Protein AF-X1K6N6-F1 (afdb_monomer)

Structure (mmCIF, N/CA/C/O backbone):
data_AF-X1K6N6-F1
#
_entry.id   AF-X1K6N6-F1
#
loop_
_atom_site.group_PDB
_atom_site.id
_atom_site.type_symbol
_atom_site.label_atom_id
_atom_site.label_alt_id
_atom_site.label_comp_id
_atom_site.label_asym_id
_atom_site.label_entity_id
_atom_site.label_seq_id
_atom_site.pdbx_PDB_ins_code
_atom_site.Cartn_x
_atom_site.Cartn_y
_atom_site.Cartn_z
_atom_site.occupancy
_atom_site.B_iso_or_equiv
_atom_site.auth_seq_id
_atom_site.auth_comp_id
_atom_site.auth_asym_id
_atom_site.auth_atom_id
_atom_site.pdbx_PDB_model_num
ATOM 1 N N . MET A 1 1 ? 17.480 -11.906 -3.162 1.00 50.22 1 MET A N 1
ATOM 2 C CA . MET A 1 1 ? 17.130 -10.904 -4.192 1.00 50.22 1 MET A CA 1
ATOM 3 C C . MET A 1 1 ? 16.145 -11.562 -5.123 1.00 50.22 1 MET A C 1
ATOM 5 O O . MET A 1 1 ? 16.394 -12.703 -5.490 1.00 50.22 1 MET A O 1
ATOM 9 N N . ILE A 1 2 ? 15.032 -10.900 -5.418 1.00 54.44 2 ILE A N 1
ATOM 10 C CA . ILE A 1 2 ? 13.995 -11.461 -6.283 1.00 54.44 2 ILE A CA 1
ATOM 11 C C . ILE A 1 2 ? 14.194 -10.849 -7.666 1.00 54.44 2 ILE A C 1
ATOM 13 O O . ILE A 1 2 ? 14.325 -9.631 -7.766 1.00 54.44 2 ILE A O 1
ATOM 17 N N . ASP A 1 3 ? 14.286 -11.675 -8.705 1.00 65.06 3 ASP A N 1
ATOM 18 C CA . ASP A 1 3 ? 14.281 -11.167 -10.073 1.00 65.06 3 ASP A CA 1
ATOM 19 C C . ASP A 1 3 ? 12.901 -10.568 -10.372 1.00 65.06 3 ASP A C 1
ATOM 21 O O . ASP A 1 3 ? 11.868 -11.208 -10.163 1.00 65.06 3 ASP A O 1
ATOM 25 N N . GLY A 1 4 ? 12.870 -9.318 -10.831 1.00 62.78 4 GLY A N 1
ATOM 26 C CA . GLY A 1 4 ? 11.628 -8.597 -11.096 1.00 62.78 4 GLY A CA 1
ATOM 27 C C . GLY A 1 4 ? 10.761 -9.240 -12.173 1.00 62.78 4 GLY A C 1
ATOM 28 O O . GLY A 1 4 ? 9.549 -9.041 -12.166 1.00 62.78 4 GLY A O 1
ATOM 29 N N . THR A 1 5 ? 11.336 -10.044 -13.071 1.00 68.88 5 THR A N 1
ATOM 30 C CA . THR A 1 5 ? 10.561 -10.776 -14.087 1.00 68.88 5 THR A CA 1
ATOM 31 C C . THR A 1 5 ? 9.700 -11.895 -13.512 1.00 68.88 5 THR A C 1
ATOM 33 O O . THR A 1 5 ? 8.674 -12.210 -14.107 1.00 68.88 5 THR A O 1
ATOM 36 N N . ASP A 1 6 ? 10.066 -12.444 -12.352 1.00 79.00 6 ASP A N 1
ATOM 37 C CA . ASP A 1 6 ? 9.322 -13.531 -11.701 1.00 79.00 6 ASP A CA 1
ATOM 38 C C . ASP A 1 6 ? 8.265 -13.008 -10.717 1.00 79.00 6 ASP A C 1
ATOM 40 O O . ASP A 1 6 ? 7.422 -13.755 -10.217 1.00 79.00 6 ASP A O 1
ATOM 44 N N . LEU A 1 7 ? 8.289 -11.702 -10.438 1.00 85.25 7 LEU A N 1
ATOM 45 C CA . LEU A 1 7 ? 7.296 -11.037 -9.610 1.00 85.25 7 LEU A CA 1
ATOM 46 C C . LEU A 1 7 ? 6.057 -10.649 -10.430 1.00 85.25 7 LEU A C 1
ATOM 48 O O . LEU A 1 7 ? 6.158 -10.279 -11.604 1.00 85.25 7 LEU A O 1
ATOM 52 N N . PRO A 1 8 ? 4.861 -10.651 -9.816 1.00 89.75 8 PRO A N 1
ATOM 53 C CA . PRO A 1 8 ? 3.651 -10.242 -10.510 1.00 89.75 8 PRO A CA 1
ATOM 54 C C . PRO A 1 8 ? 3.731 -8.773 -10.943 1.00 89.75 8 PRO A C 1
ATOM 56 O O . PRO A 1 8 ? 4.482 -7.966 -10.393 1.00 89.75 8 PRO A O 1
ATOM 59 N N . TYR A 1 9 ? 2.908 -8.421 -11.931 1.00 92.81 9 TYR A N 1
ATOM 60 C CA . TYR A 1 9 ? 2.784 -7.062 -12.472 1.00 92.81 9 TYR A CA 1
ATOM 61 C C . TYR A 1 9 ? 4.036 -6.516 -13.175 1.00 92.81 9 TYR A C 1
ATOM 63 O O . TYR A 1 9 ? 4.132 -5.300 -13.343 1.00 92.81 9 TYR A O 1
ATOM 71 N N . ALA A 1 10 ? 4.951 -7.379 -13.632 1.00 89.56 10 ALA A N 1
ATOM 72 C CA . ALA A 1 10 ? 6.140 -6.972 -14.387 1.00 89.56 10 ALA A CA 1
ATOM 73 C C . ALA A 1 10 ? 5.802 -6.030 -15.553 1.00 89.56 10 ALA A C 1
ATOM 75 O O . ALA A 1 10 ? 6.473 -5.022 -15.745 1.00 89.56 10 ALA A O 1
ATOM 76 N N . ASP A 1 11 ? 4.712 -6.281 -16.279 1.00 90.00 11 ASP A N 1
ATOM 77 C CA . ASP A 1 11 ? 4.309 -5.484 -17.446 1.00 90.00 11 ASP A CA 1
ATOM 78 C C . ASP A 1 11 ? 3.249 -4.414 -17.145 1.00 90.00 11 ASP A C 1
ATOM 80 O O . ASP A 1 11 ? 2.523 -3.968 -18.036 1.00 90.00 11 ASP A O 1
ATOM 84 N N . THR A 1 12 ? 3.134 -3.976 -15.888 1.00 93.56 12 THR A N 1
ATOM 85 C CA . THR A 1 12 ? 2.171 -2.930 -15.535 1.00 93.56 12 THR A CA 1
ATOM 86 C C . THR A 1 12 ? 2.435 -1.621 -16.285 1.00 93.56 12 THR A C 1
ATOM 88 O O . THR A 1 12 ? 3.542 -1.082 -16.324 1.00 93.56 12 THR A O 1
ATOM 91 N N . THR A 1 13 ? 1.369 -1.062 -16.851 1.00 94.31 13 THR A N 1
ATOM 92 C CA . THR A 1 13 ? 1.365 0.269 -17.471 1.00 94.31 13 THR A CA 1
ATOM 93 C C . THR A 1 13 ? 0.848 1.350 -16.520 1.00 94.31 13 THR A C 1
ATOM 95 O O . THR A 1 13 ? 0.850 2.533 -16.862 1.00 94.31 13 THR A O 1
ATOM 98 N N . VAL A 1 14 ? 0.415 0.962 -15.314 1.00 96.44 14 VAL A N 1
ATOM 99 C CA . VAL A 1 14 ? -0.086 1.883 -14.290 1.00 96.44 14 VAL A CA 1
ATOM 100 C C . VAL A 1 14 ? 1.076 2.721 -13.763 1.00 96.44 14 VAL A C 1
ATOM 102 O O . VAL A 1 14 ? 2.120 2.184 -13.394 1.00 96.44 14 VAL A O 1
ATOM 105 N N . SER A 1 15 ? 0.905 4.044 -13.743 1.00 95.81 15 SER A N 1
ATOM 106 C CA . SER A 1 15 ? 1.932 4.949 -13.225 1.00 95.81 15 SER A CA 1
ATOM 107 C C . SER A 1 15 ? 2.066 4.839 -11.703 1.00 95.81 15 SER A C 1
ATOM 109 O O . SER A 1 15 ? 1.147 4.388 -11.013 1.00 95.81 15 SER A O 1
ATOM 111 N N . ILE A 1 16 ? 3.209 5.281 -11.178 1.00 95.31 16 ILE A N 1
ATOM 112 C CA . ILE A 1 16 ? 3.480 5.300 -9.736 1.00 95.31 16 ILE A CA 1
ATOM 113 C C . ILE A 1 16 ? 2.429 6.154 -9.019 1.00 95.31 16 ILE A C 1
ATOM 115 O O . ILE A 1 16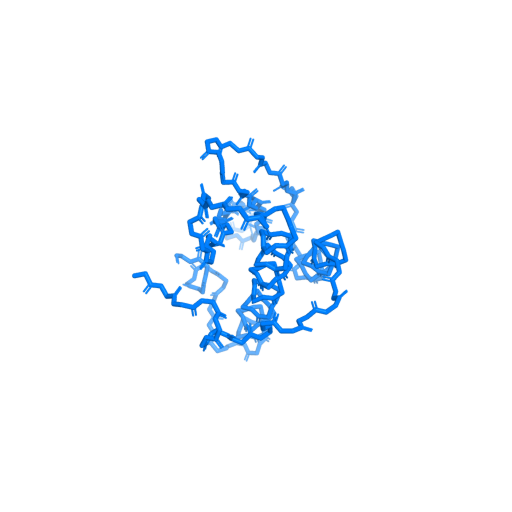 ? 1.862 5.723 -8.021 1.00 95.31 16 ILE A O 1
ATOM 119 N N . GLU A 1 17 ? 2.093 7.318 -9.572 1.00 96.88 17 GLU A N 1
ATOM 120 C CA . GLU A 1 17 ? 1.125 8.264 -9.008 1.00 96.88 17 GLU A CA 1
ATOM 121 C C . GLU A 1 17 ? -0.273 7.651 -8.928 1.00 96.88 17 GLU A C 1
ATOM 123 O O . GLU A 1 17 ? -0.952 7.790 -7.914 1.00 96.88 17 GLU A O 1
ATOM 128 N N . ARG A 1 18 ? -0.696 6.916 -9.969 1.00 98.06 18 ARG A N 1
ATOM 129 C CA . ARG A 1 18 ? -1.985 6.207 -9.960 1.00 98.06 18 ARG A CA 1
ATOM 130 C C . ARG A 1 18 ? -2.021 5.121 -8.891 1.00 98.06 18 ARG A C 1
ATOM 132 O O . ARG A 1 18 ? -3.037 4.978 -8.217 1.00 98.06 18 ARG A O 1
ATOM 139 N N . SER A 1 19 ? -0.925 4.386 -8.717 1.00 98.25 19 SER A N 1
ATOM 140 C CA . SER A 1 19 ? -0.807 3.382 -7.657 1.00 98.25 19 SER A CA 1
ATOM 141 C C . SER A 1 19 ? -0.808 4.023 -6.263 1.00 98.25 19 SER A C 1
ATOM 143 O O . SER A 1 19 ? -1.547 3.562 -5.397 1.00 98.25 19 SER A O 1
ATOM 145 N N . LYS A 1 20 ? -0.068 5.124 -6.050 1.00 98.12 20 LYS A N 1
ATOM 146 C CA . LYS A 1 20 ? -0.095 5.895 -4.793 1.00 98.12 20 LYS A CA 1
ATOM 147 C C . LYS A 1 20 ? -1.506 6.398 -4.479 1.00 98.12 20 LYS A C 1
ATOM 149 O O . LYS A 1 20 ? -1.969 6.253 -3.353 1.00 98.12 20 LYS A O 1
ATOM 154 N N . GLU A 1 21 ? -2.224 6.924 -5.470 1.00 98.44 21 GLU A N 1
ATOM 155 C CA . GLU A 1 21 ? -3.595 7.408 -5.276 1.00 98.44 21 GLU A CA 1
ATOM 156 C C . GLU A 1 21 ? -4.589 6.275 -4.983 1.00 98.44 21 GLU A C 1
ATOM 158 O O . GLU A 1 21 ? -5.487 6.419 -4.152 1.00 98.44 21 GLU A O 1
ATOM 163 N N . GLU A 1 22 ? -4.425 5.113 -5.618 1.00 98.38 22 GLU A N 1
ATOM 164 C CA . GLU A 1 22 ? -5.211 3.924 -5.283 1.00 98.38 22 GLU A CA 1
ATOM 165 C C . GLU A 1 22 ? -4.965 3.471 -3.839 1.00 98.38 22 GLU A C 1
ATOM 167 O O . GLU A 1 22 ? -5.932 3.227 -3.117 1.00 98.38 22 GLU A O 1
ATOM 172 N N . ILE A 1 23 ? -3.707 3.450 -3.389 1.00 98.38 23 ILE A N 1
ATOM 173 C CA . ILE A 1 23 ? -3.349 3.155 -1.995 1.00 98.38 23 ILE A CA 1
ATOM 174 C C . ILE A 1 23 ? -3.982 4.172 -1.042 1.00 98.38 23 ILE A C 1
ATOM 176 O O . ILE A 1 23 ? -4.641 3.778 -0.081 1.00 98.38 23 ILE A O 1
ATOM 180 N N . ASN A 1 24 ? -3.847 5.471 -1.323 1.00 98.25 24 ASN A N 1
ATOM 181 C CA . ASN A 1 24 ? -4.418 6.533 -0.493 1.00 98.25 24 ASN A CA 1
ATOM 182 C C . ASN A 1 24 ? -5.934 6.363 -0.332 1.00 98.25 24 ASN A C 1
ATOM 184 O O . ASN A 1 24 ? -6.470 6.470 0.771 1.00 98.25 24 ASN A O 1
ATOM 188 N N . ARG A 1 25 ? -6.631 6.080 -1.435 1.00 98.00 25 ARG A N 1
ATOM 189 C CA . ARG A 1 25 ? -8.078 5.860 -1.455 1.00 98.00 25 ARG A CA 1
ATOM 190 C C . ARG A 1 25 ? -8.484 4.605 -0.689 1.00 98.00 25 ARG A C 1
ATOM 192 O O . ARG A 1 25 ? -9.473 4.661 0.038 1.00 98.00 25 ARG A O 1
ATOM 199 N N . LEU A 1 26 ? -7.738 3.506 -0.823 1.00 97.00 26 LEU A N 1
ATOM 200 C CA . LEU A 1 26 ? -7.965 2.289 -0.039 1.00 97.00 26 LEU A CA 1
ATOM 201 C C . LEU A 1 26 ? -7.807 2.584 1.454 1.00 97.00 26 LEU A C 1
ATOM 203 O O . LEU A 1 26 ? -8.762 2.425 2.203 1.00 97.00 26 LEU A O 1
ATOM 207 N N . LEU A 1 27 ? -6.663 3.116 1.878 1.00 96.75 27 LEU A N 1
ATOM 208 C CA . LEU A 1 27 ? -6.400 3.433 3.284 1.00 96.75 27 LEU A CA 1
ATOM 209 C C . LEU A 1 27 ? -7.476 4.354 3.886 1.00 96.75 27 LEU A C 1
ATOM 211 O O . LEU A 1 27 ? -7.999 4.069 4.960 1.00 96.75 27 LEU A O 1
ATOM 215 N N . ARG A 1 28 ? -7.886 5.410 3.169 1.00 95.94 28 ARG A N 1
ATOM 216 C CA . ARG A 1 28 ? -8.971 6.305 3.616 1.00 95.94 28 ARG A CA 1
ATOM 217 C C . ARG A 1 28 ? -10.312 5.591 3.748 1.00 95.94 28 ARG A C 1
ATOM 219 O O . ARG A 1 28 ? -11.023 5.833 4.720 1.00 95.94 28 ARG A O 1
ATOM 226 N N . LYS A 1 29 ? -10.663 4.723 2.791 1.00 93.69 29 LYS A N 1
ATOM 227 C CA . LYS A 1 29 ? -11.900 3.924 2.846 1.0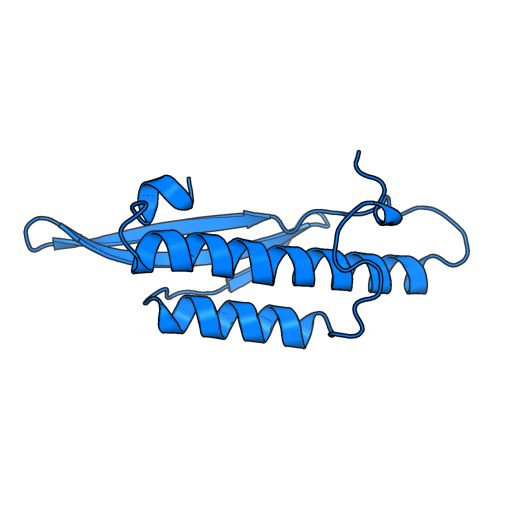0 93.69 29 LYS A CA 1
ATOM 228 C C . LYS A 1 29 ? -11.947 3.078 4.123 1.00 93.69 29 LYS A C 1
ATOM 230 O O . LYS A 1 29 ? -13.010 2.937 4.712 1.00 93.69 29 LYS A O 1
ATOM 235 N N . PHE A 1 30 ? -10.796 2.578 4.561 1.00 90.81 30 PHE A N 1
ATOM 236 C CA . PHE A 1 30 ? -10.642 1.758 5.762 1.00 90.81 30 PHE A CA 1
ATOM 237 C C . PHE A 1 30 ? -10.347 2.562 7.040 1.00 90.81 30 PHE A C 1
ATOM 239 O O . PHE A 1 30 ? -9.907 2.010 8.045 1.00 90.81 30 PHE A O 1
ATOM 246 N N . GLY A 1 31 ? -10.603 3.873 7.027 1.00 90.81 31 GLY A N 1
ATOM 247 C CA . GLY A 1 31 ? -10.517 4.722 8.216 1.00 90.81 31 GLY A CA 1
ATOM 248 C C . GLY A 1 31 ? -9.103 5.163 8.596 1.00 90.81 31 GLY A C 1
ATOM 249 O O . GLY A 1 31 ? -8.938 5.839 9.611 1.00 90.81 31 GLY A O 1
ATOM 250 N N . CYS A 1 32 ? -8.084 4.847 7.794 1.00 95.19 32 CYS A N 1
ATOM 251 C CA . CYS A 1 32 ? -6.732 5.336 8.038 1.00 95.19 32 CYS A CA 1
ATOM 252 C C . CYS A 1 32 ? -6.612 6.838 7.737 1.00 95.19 32 CYS A C 1
ATOM 254 O O . CYS A 1 32 ? -7.240 7.383 6.821 1.00 95.19 32 CYS A O 1
ATOM 256 N N . ARG A 1 33 ? -5.750 7.510 8.500 1.00 95.25 33 ARG A N 1
ATOM 257 C CA . ARG A 1 33 ? -5.479 8.952 8.448 1.00 95.25 33 ARG A CA 1
ATOM 258 C C . ARG A 1 33 ? -3.980 9.222 8.409 1.00 95.25 33 ARG A C 1
ATOM 260 O O . ARG A 1 33 ? -3.181 8.294 8.444 1.00 95.25 33 ARG A O 1
ATOM 267 N N . GLY A 1 34 ? -3.594 10.495 8.295 1.00 95.56 34 GLY A N 1
ATOM 268 C CA . GLY A 1 34 ? -2.181 10.896 8.331 1.00 95.56 34 GLY A CA 1
ATOM 269 C C . GLY A 1 34 ? -1.324 10.221 7.256 1.00 95.56 34 GLY A C 1
ATOM 270 O O . GLY A 1 34 ? -0.161 9.934 7.507 1.00 95.56 34 GLY A O 1
ATOM 271 N N . ILE A 1 35 ? -1.914 9.912 6.094 1.00 98.06 35 ILE A N 1
ATOM 272 C CA . ILE A 1 35 ? -1.224 9.195 5.018 1.00 98.06 35 ILE A CA 1
ATOM 273 C C . ILE A 1 35 ? -0.122 10.094 4.461 1.00 98.06 35 ILE A C 1
ATOM 275 O O . ILE A 1 35 ? -0.404 11.174 3.938 1.00 98.06 35 ILE A O 1
ATOM 279 N N . GLN A 1 36 ? 1.117 9.633 4.568 1.00 98.00 36 GLN A N 1
ATOM 280 C CA . GLN A 1 36 ? 2.311 10.359 4.177 1.00 98.00 36 GLN A CA 1
ATOM 281 C C . GLN A 1 36 ? 3.219 9.456 3.348 1.00 98.00 36 GLN A C 1
ATOM 283 O O . GLN A 1 36 ? 3.504 8.321 3.716 1.00 98.00 36 GLN A O 1
ATOM 288 N N . TRP A 1 37 ? 3.713 10.010 2.249 1.00 97.38 37 TRP A N 1
ATOM 289 C CA . TRP A 1 37 ? 4.762 9.422 1.429 1.00 97.38 37 TRP A CA 1
ATOM 290 C C . TRP A 1 37 ? 6.061 10.175 1.710 1.00 97.38 37 TRP A C 1
ATOM 292 O O . TRP A 1 37 ? 6.068 11.406 1.717 1.00 97.38 37 TRP A O 1
ATOM 302 N N . THR A 1 38 ? 7.139 9.461 2.019 1.00 96.50 38 THR A N 1
ATOM 303 C CA . THR A 1 38 ? 8.456 10.042 2.307 1.00 96.50 38 THR A CA 1
ATOM 304 C C . THR A 1 38 ? 9.517 9.317 1.501 1.00 96.50 38 THR A C 1
ATOM 306 O O . THR A 1 38 ? 9.552 8.093 1.498 1.00 96.50 38 THR A O 1
ATOM 309 N N . TRP A 1 39 ? 10.397 10.073 0.854 1.00 91.38 39 TRP A N 1
ATOM 310 C CA . TRP A 1 39 ? 11.588 9.537 0.209 1.00 91.38 39 TRP A CA 1
ATOM 311 C C . TRP A 1 39 ? 12.799 9.792 1.108 1.00 91.38 39 TRP A C 1
ATOM 313 O O . TRP A 1 39 ? 13.138 10.951 1.356 1.00 91.38 39 TRP A O 1
ATOM 323 N N . ILE A 1 40 ? 13.424 8.734 1.622 1.00 89.31 40 ILE A N 1
ATOM 324 C CA . ILE A 1 40 ? 14.609 8.811 2.489 1.00 89.31 40 ILE A CA 1
ATOM 325 C C . ILE A 1 40 ? 15.544 7.643 2.180 1.00 89.31 40 ILE A C 1
ATOM 327 O O . ILE A 1 40 ? 15.077 6.531 1.956 1.00 89.31 40 ILE A O 1
ATOM 331 N N . ASP A 1 41 ? 16.851 7.905 2.124 1.00 85.75 41 ASP A N 1
ATOM 332 C CA . ASP A 1 41 ? 17.893 6.893 1.884 1.00 85.75 41 ASP A CA 1
ATOM 333 C C . ASP A 1 41 ? 17.601 5.966 0.689 1.00 85.75 41 ASP A C 1
ATOM 335 O O . ASP A 1 41 ? 17.743 4.750 0.759 1.00 85.75 41 ASP A O 1
ATOM 339 N N . GLU A 1 42 ? 17.159 6.562 -0.422 1.00 82.44 42 GLU A N 1
ATOM 340 C CA . GLU A 1 42 ? 16.778 5.867 -1.662 1.00 82.44 42 GLU A CA 1
ATOM 341 C C . GLU A 1 42 ? 15.572 4.915 -1.567 1.00 82.44 42 GLU A C 1
ATOM 343 O O . GLU A 1 42 ? 15.294 4.175 -2.511 1.00 82.44 42 GLU A O 1
ATOM 348 N N . CYS A 1 43 ? 14.819 4.979 -0.472 1.00 84.38 43 CYS A N 1
ATOM 349 C CA . CYS A 1 43 ? 13.611 4.202 -0.253 1.00 84.38 43 CYS A CA 1
ATOM 350 C C . CYS A 1 43 ? 12.380 5.114 -0.225 1.00 84.38 43 CYS A C 1
ATOM 352 O O . CYS A 1 43 ? 12.384 6.187 0.388 1.00 84.38 43 CYS A O 1
ATOM 354 N N . GLU A 1 44 ? 11.294 4.669 -0.859 1.00 94.06 44 GLU A N 1
ATOM 355 C CA . GLU A 1 44 ? 9.984 5.264 -0.622 1.00 94.06 44 GLU A CA 1
ATOM 356 C C . GLU A 1 44 ? 9.339 4.577 0.581 1.00 94.06 44 GLU A C 1
ATOM 358 O O . GLU A 1 44 ? 9.212 3.354 0.631 1.00 94.06 44 GLU A O 1
ATOM 363 N N . ILE A 1 45 ? 8.882 5.387 1.525 1.00 95.94 45 ILE A N 1
ATOM 364 C CA . ILE A 1 45 ? 8.222 4.953 2.743 1.00 95.94 45 ILE A CA 1
ATOM 365 C C . ILE A 1 45 ? 6.799 5.504 2.758 1.00 95.94 45 ILE A C 1
ATOM 367 O O . ILE A 1 45 ? 6.576 6.711 2.629 1.00 95.94 45 ILE A O 1
ATOM 371 N N . LEU A 1 46 ? 5.834 4.611 2.951 1.00 97.69 46 LEU A N 1
ATOM 372 C CA . LEU A 1 46 ? 4.439 4.938 3.208 1.00 97.69 46 LEU A CA 1
ATOM 373 C C . LEU A 1 46 ? 4.171 4.870 4.709 1.00 97.69 46 LEU A C 1
ATOM 375 O O . LEU A 1 46 ? 4.307 3.810 5.313 1.00 97.69 46 LEU A O 1
ATOM 379 N N . ARG A 1 47 ? 3.718 5.977 5.294 1.00 97.81 47 ARG A N 1
ATOM 380 C CA . ARG A 1 47 ? 3.228 6.037 6.674 1.00 97.81 47 ARG A CA 1
ATOM 381 C C . ARG A 1 47 ? 1.746 6.351 6.708 1.00 97.81 47 ARG A C 1
ATOM 383 O O . ARG A 1 47 ? 1.263 7.151 5.910 1.00 97.81 47 ARG A O 1
ATOM 390 N N . PHE A 1 48 ? 1.023 5.746 7.638 1.00 97.44 48 PHE A N 1
ATOM 391 C CA . PHE A 1 48 ? -0.377 6.073 7.904 1.00 97.44 48 PHE A CA 1
ATOM 392 C C . PHE A 1 48 ? -0.751 5.703 9.336 1.00 97.44 48 PHE A C 1
ATOM 394 O O . PHE A 1 48 ? -0.075 4.915 9.990 1.00 97.44 48 PHE A O 1
ATOM 401 N N . ILE A 1 49 ? -1.840 6.281 9.826 1.00 96.06 49 ILE A N 1
ATOM 402 C CA . ILE A 1 49 ?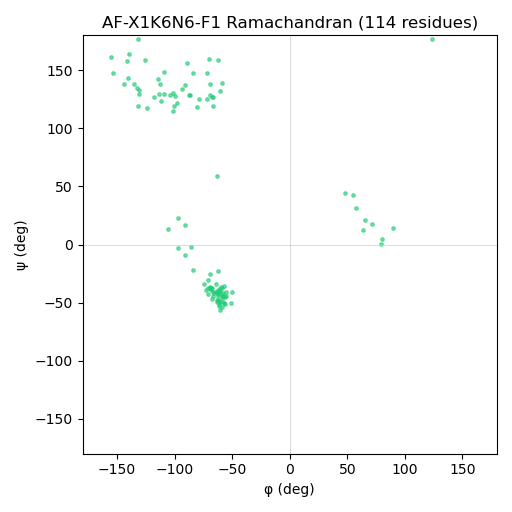 -2.345 6.092 11.184 1.00 96.06 49 ILE A CA 1
ATOM 403 C C . ILE A 1 49 ? -3.679 5.359 11.102 1.00 96.06 49 ILE A C 1
ATOM 405 O O . ILE A 1 49 ? -4.572 5.792 10.372 1.00 96.06 49 ILE A O 1
ATOM 409 N N . HIS A 1 50 ? -3.839 4.281 11.862 1.00 93.69 50 HIS A N 1
ATOM 410 C CA . HIS A 1 50 ? -5.145 3.681 12.123 1.00 93.69 50 HIS A CA 1
ATOM 411 C C . HIS A 1 50 ? -5.623 4.118 13.508 1.00 93.69 50 HIS A C 1
ATOM 413 O O . HIS A 1 50 ? -4.943 3.872 14.505 1.00 93.69 50 HIS A O 1
ATOM 419 N N . GLU A 1 51 ? -6.767 4.802 13.559 1.00 89.94 51 GLU A N 1
ATOM 420 C CA . GLU A 1 51 ? -7.399 5.221 14.809 1.00 89.94 51 GLU A CA 1
ATOM 421 C C . GLU A 1 51 ? -8.425 4.178 15.252 1.00 89.94 51 GLU A C 1
ATOM 423 O O . GLU A 1 51 ? -9.264 3.750 14.462 1.00 89.94 51 GLU A O 1
ATOM 428 N N . PHE A 1 52 ? -8.394 3.819 16.530 1.00 85.44 52 PHE A N 1
ATOM 429 C CA . PHE A 1 52 ? -9.358 2.914 17.147 1.00 85.44 52 PHE A CA 1
ATOM 430 C C . PHE A 1 52 ? -9.691 3.385 18.560 1.00 85.44 52 PHE A C 1
ATOM 432 O O . PHE A 1 52 ? -8.940 4.131 19.194 1.00 85.44 52 PHE A O 1
ATOM 439 N N . GLU A 1 53 ? -10.839 2.957 19.069 1.00 86.50 53 GLU A N 1
ATOM 440 C CA . GLU A 1 53 ? -11.243 3.242 20.438 1.00 86.50 53 GLU A CA 1
ATOM 441 C C . GLU A 1 53 ? -11.007 2.017 21.314 1.00 86.50 53 GLU A C 1
ATOM 443 O O . GLU A 1 53 ? -11.420 0.906 20.991 1.00 86.50 53 GLU A O 1
ATOM 448 N N . SER A 1 54 ? -10.345 2.219 22.449 1.00 83.94 54 SER A N 1
ATOM 449 C CA . SER A 1 54 ? -10.153 1.172 23.444 1.00 83.94 54 SER A CA 1
ATOM 450 C C . SER A 1 54 ? -10.521 1.713 24.815 1.00 83.94 54 SER A C 1
ATOM 452 O O . SER A 1 54 ? -9.917 2.674 25.293 1.00 83.94 54 SER A O 1
ATOM 454 N N . LYS A 1 55 ? -11.525 1.092 25.448 1.00 89.50 55 LYS A N 1
ATOM 455 C CA . LYS A 1 55 ? -12.046 1.483 26.770 1.00 89.50 55 LYS A CA 1
ATOM 456 C C . LYS A 1 55 ? -12.476 2.962 26.842 1.00 89.50 55 LYS A C 1
ATOM 458 O O . LYS A 1 55 ? -12.157 3.641 27.813 1.00 89.50 55 LYS A O 1
ATOM 463 N N . GLY A 1 56 ? -13.151 3.479 25.812 1.00 90.56 56 GLY A N 1
ATOM 464 C CA . GLY A 1 56 ? -13.603 4.878 25.776 1.00 90.56 56 GLY A CA 1
ATOM 465 C C . GLY A 1 56 ? -12.521 5.898 25.403 1.00 90.56 56 GLY A C 1
ATOM 466 O O . GLY A 1 56 ? -12.787 7.097 25.378 1.00 90.56 56 GLY A O 1
ATOM 467 N N . VAL A 1 57 ? -11.289 5.450 25.135 1.00 90.75 57 VAL A N 1
ATOM 468 C CA . VAL A 1 57 ? -10.157 6.320 24.792 1.00 90.75 57 VAL A CA 1
ATOM 469 C C . VAL A 1 57 ? -9.770 6.101 23.335 1.00 90.75 57 VAL A C 1
ATOM 471 O O . VAL A 1 57 ? -9.433 4.983 22.938 1.00 90.75 57 VAL A O 1
ATOM 474 N N . LYS A 1 58 ? -9.769 7.182 22.550 1.00 88.88 58 LYS A N 1
ATOM 475 C CA . LYS A 1 58 ? -9.250 7.182 21.178 1.00 88.88 58 LYS A CA 1
ATOM 476 C C . LYS A 1 58 ? -7.738 6.990 21.193 1.00 88.88 58 LYS A C 1
ATOM 478 O O . LYS A 1 58 ? -7.018 7.719 21.873 1.00 88.88 58 LYS A O 1
ATOM 483 N N . ARG A 1 59 ? -7.267 6.008 20.439 1.00 88.38 59 ARG A N 1
ATOM 484 C CA . ARG A 1 59 ? -5.857 5.677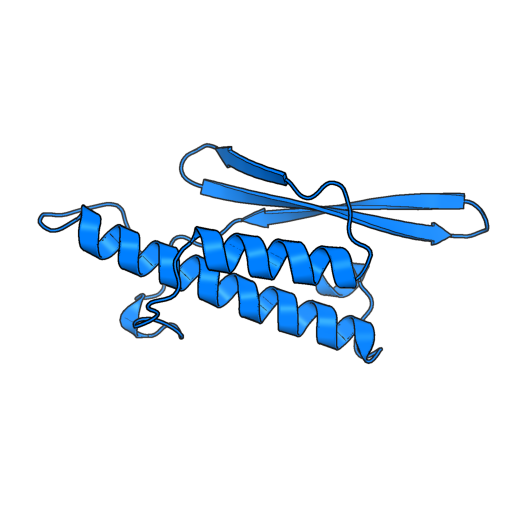 20.240 1.00 88.38 59 ARG A CA 1
ATOM 485 C C . ARG A 1 59 ? -5.557 5.657 18.748 1.00 88.38 59 ARG A C 1
ATOM 487 O O . ARG A 1 59 ? -6.462 5.512 17.933 1.00 88.38 59 ARG A O 1
ATOM 494 N N . GLY A 1 60 ? -4.284 5.803 18.407 1.00 90.12 60 GLY A N 1
ATOM 495 C CA . GLY A 1 60 ? -3.797 5.658 17.042 1.00 90.12 60 GLY A CA 1
ATOM 496 C C . GLY A 1 60 ? -2.523 4.829 17.025 1.00 90.12 60 GLY A C 1
ATOM 497 O O . GLY A 1 60 ? -1.664 5.018 17.886 1.00 90.12 60 GLY A O 1
ATOM 498 N N . ILE A 1 61 ? -2.409 3.919 16.061 1.00 91.75 61 ILE A N 1
ATOM 499 C CA . ILE A 1 61 ? -1.151 3.236 15.740 1.00 91.75 61 ILE A CA 1
ATOM 500 C C . ILE A 1 61 ? -0.667 3.759 14.395 1.00 91.75 61 ILE A C 1
ATOM 502 O O . ILE A 1 61 ? -1.428 3.796 13.426 1.00 91.75 61 ILE A O 1
ATOM 506 N N . THR A 1 62 ? 0.598 4.167 14.353 1.00 94.50 62 THR A N 1
ATOM 507 C CA . THR A 1 62 ? 1.284 4.521 13.111 1.00 94.50 62 THR A CA 1
ATOM 508 C C . THR A 1 62 ? 1.898 3.268 12.510 1.00 94.50 62 THR A C 1
ATOM 510 O O . THR A 1 62 ? 2.642 2.558 13.183 1.00 94.50 62 THR A O 1
ATOM 513 N N . PHE A 1 63 ? 1.615 3.041 11.237 1.00 94.69 63 PHE A N 1
ATOM 514 C CA . PHE A 1 63 ? 2.188 1.976 10.432 1.00 94.69 63 PHE A CA 1
ATOM 515 C C . PHE A 1 63 ? 3.145 2.557 9.403 1.00 94.69 63 PHE A C 1
ATOM 517 O O . PHE A 1 63 ? 2.947 3.675 8.918 1.00 94.69 63 PHE A O 1
ATOM 524 N N . GLU A 1 64 ? 4.167 1.778 9.069 1.00 95.44 64 GLU A N 1
ATOM 525 C CA . GLU A 1 64 ? 5.186 2.123 8.088 1.00 95.44 64 GLU A CA 1
ATOM 526 C C . GLU A 1 64 ? 5.374 0.956 7.115 1.00 95.44 64 GLU A C 1
ATOM 528 O O . GLU A 1 64 ? 5.541 -0.189 7.530 1.00 95.44 64 GLU A O 1
ATOM 533 N N . ILE A 1 65 ? 5.328 1.244 5.816 1.00 94.62 65 ILE A N 1
ATOM 534 C CA . ILE A 1 65 ? 5.570 0.277 4.747 1.00 94.62 65 ILE A CA 1
ATOM 535 C C . ILE A 1 65 ? 6.692 0.817 3.869 1.00 94.62 65 ILE A C 1
ATOM 537 O O . ILE A 1 65 ? 6.536 1.843 3.206 1.00 94.62 65 ILE A O 1
ATOM 541 N N . ASN A 1 66 ? 7.797 0.080 3.826 1.00 94.00 66 ASN A N 1
ATOM 542 C CA . ASN A 1 66 ? 8.872 0.319 2.872 1.00 94.00 66 ASN A CA 1
ATOM 543 C C . ASN A 1 66 ? 8.472 -0.260 1.516 1.00 94.00 66 ASN A C 1
ATOM 545 O O . ASN A 1 66 ? 8.122 -1.439 1.413 1.00 94.00 66 ASN A O 1
ATOM 549 N N . ILE A 1 67 ? 8.513 0.565 0.472 1.00 93.12 67 ILE A N 1
ATOM 550 C CA . ILE A 1 67 ? 8.264 0.096 -0.888 1.00 93.12 67 ILE A CA 1
ATOM 551 C C . ILE A 1 67 ? 9.473 -0.741 -1.327 1.00 93.12 67 ILE A C 1
ATOM 553 O O . ILE A 1 67 ? 10.604 -0.260 -1.249 1.00 93.12 67 ILE A O 1
ATOM 557 N N . PRO A 1 68 ? 9.271 -1.997 -1.761 1.00 88.69 68 PRO A N 1
ATOM 558 C CA . PRO A 1 68 ? 10.381 -2.883 -2.077 1.00 88.69 68 PRO A CA 1
ATOM 559 C C . PRO A 1 68 ? 11.117 -2.427 -3.339 1.00 88.69 68 PRO A C 1
ATOM 561 O O . PRO A 1 68 ? 10.495 -2.109 -4.353 1.00 88.69 68 PRO A O 1
ATOM 564 N N . GLU A 1 69 ? 12.448 -2.482 -3.313 1.00 85.56 69 GLU A N 1
ATOM 565 C CA . GLU A 1 69 ? 13.268 -2.322 -4.513 1.00 85.56 69 GLU A CA 1
ATOM 566 C C . GLU A 1 69 ? 13.301 -3.649 -5.290 1.00 85.56 69 GLU A C 1
ATOM 568 O O . GLU A 1 69 ? 13.766 -4.675 -4.791 1.00 85.56 69 GLU A O 1
ATOM 573 N N . ILE A 1 70 ? 12.795 -3.641 -6.525 1.00 83.56 70 ILE A N 1
ATOM 574 C CA . ILE A 1 70 ? 12.705 -4.851 -7.361 1.00 83.56 70 ILE A CA 1
ATOM 575 C C . ILE A 1 70 ? 14.013 -5.148 -8.111 1.00 83.56 70 ILE A C 1
ATOM 577 O O . ILE A 1 70 ? 14.271 -6.286 -8.494 1.00 83.56 70 ILE A O 1
ATOM 581 N N . SER A 1 71 ? 14.883 -4.161 -8.321 1.00 73.81 71 SER A N 1
ATOM 582 C CA . SER A 1 71 ? 16.170 -4.392 -8.982 1.00 73.81 71 SER A CA 1
ATOM 583 C C . SER A 1 71 ? 17.209 -3.375 -8.569 1.00 73.81 71 SER A C 1
ATOM 585 O O . SER A 1 71 ? 16.874 -2.200 -8.462 1.00 73.81 71 SER A O 1
ATOM 587 N N . LYS A 1 72 ? 18.479 -3.796 -8.522 1.00 64.62 72 LYS A N 1
ATOM 588 C CA . LYS A 1 72 ? 19.582 -2.871 -8.285 1.00 64.62 72 LYS A CA 1
ATOM 589 C C . LYS A 1 72 ? 19.653 -1.772 -9.328 1.00 64.62 72 LYS A C 1
ATOM 591 O O . LYS A 1 72 ? 19.610 -1.989 -10.542 1.00 64.62 72 LYS A O 1
ATOM 596 N N . ARG A 1 73 ? 19.940 -0.611 -8.776 1.00 62.91 73 ARG A N 1
ATOM 597 C CA . ARG A 1 73 ? 20.371 0.605 -9.418 1.00 62.91 73 ARG A CA 1
ATOM 598 C C . 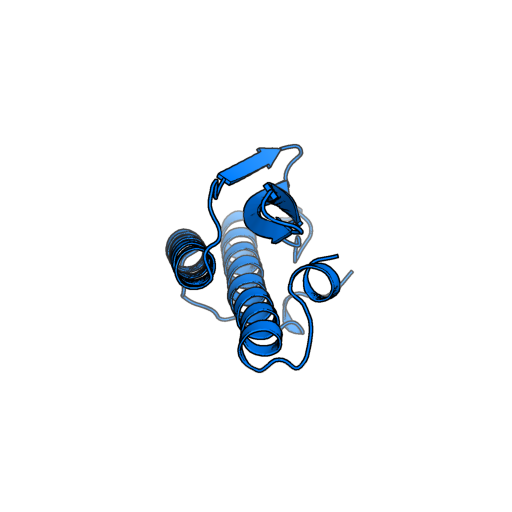ARG A 1 73 ? 21.743 0.504 -10.155 1.00 62.91 73 ARG A C 1
ATOM 600 O O . ARG A 1 73 ? 22.670 1.235 -9.833 1.00 62.91 73 ARG A O 1
ATOM 607 N N . THR A 1 74 ? 21.918 -0.391 -11.153 1.00 52.78 74 THR A N 1
ATOM 608 C CA . THR A 1 74 ? 23.136 -0.445 -12.013 1.00 52.78 74 THR A CA 1
ATOM 609 C C . THR A 1 74 ? 22.899 -0.733 -13.524 1.00 52.78 74 THR A C 1
ATOM 611 O O . THR A 1 74 ? 22.047 -1.541 -13.888 1.00 52.78 74 THR A O 1
ATOM 614 N N . GLY A 1 75 ? 23.686 -0.113 -14.435 1.00 54.47 75 GLY A N 1
ATOM 615 C CA . GLY A 1 75 ? 23.815 -0.495 -15.871 1.00 54.47 75 GLY A CA 1
ATOM 616 C C . GLY A 1 75 ? 23.504 0.588 -16.936 1.00 54.47 75 GLY A C 1
ATOM 617 O O . GLY A 1 75 ? 23.122 1.699 -16.602 1.00 54.47 75 GLY A O 1
ATOM 618 N N . ARG A 1 76 ? 23.669 0.285 -18.243 1.00 47.75 76 ARG A N 1
ATOM 619 C CA . ARG A 1 76 ? 23.256 1.132 -19.403 1.00 47.75 76 ARG A CA 1
ATOM 620 C C . ARG A 1 76 ? 21.820 0.763 -19.838 1.00 47.75 76 ARG A C 1
ATOM 622 O O . ARG A 1 76 ? 21.510 -0.418 -19.916 1.00 47.75 76 ARG A O 1
ATOM 629 N N . GLY A 1 77 ? 20.955 1.740 -20.152 1.00 56.62 77 GLY A N 1
ATOM 630 C CA . GLY A 1 77 ? 19.499 1.522 -20.390 1.00 56.62 77 GLY A CA 1
ATOM 631 C C . GLY A 1 77 ? 18.628 1.629 -19.122 1.00 56.62 77 GLY A C 1
ATOM 632 O O . GLY A 1 77 ? 17.463 1.235 -19.093 1.00 56.62 77 GLY A O 1
ATOM 633 N N . TYR A 1 78 ? 19.248 2.179 -18.090 1.00 57.97 78 TYR A N 1
ATOM 634 C CA . TYR A 1 78 ? 18.888 2.211 -16.686 1.00 57.97 78 TYR A CA 1
ATOM 635 C C . TYR A 1 78 ? 17.538 2.848 -16.351 1.00 57.97 78 TYR A C 1
ATOM 637 O O . TYR A 1 78 ? 16.683 2.200 -15.750 1.00 57.97 78 TYR A O 1
ATOM 645 N N . ASP A 1 79 ? 17.315 4.076 -16.817 1.00 62.75 79 ASP A N 1
ATOM 646 C CA . ASP A 1 79 ? 16.172 4.882 -16.378 1.00 62.75 79 ASP A CA 1
ATOM 647 C C . ASP A 1 79 ? 14.836 4.239 -16.756 1.00 62.75 79 ASP A C 1
ATOM 649 O O . ASP A 1 79 ? 13.899 4.200 -15.964 1.00 62.75 79 ASP A O 1
ATOM 653 N N . LYS A 1 80 ? 14.747 3.650 -17.957 1.00 66.31 80 LYS A N 1
ATOM 654 C CA . LYS A 1 80 ? 13.514 2.989 -18.415 1.00 66.31 80 LYS A CA 1
ATOM 655 C C . LYS A 1 80 ? 13.224 1.705 -17.637 1.00 66.31 80 LYS A C 1
ATOM 657 O O . LYS A 1 80 ? 12.058 1.417 -17.369 1.00 66.31 80 LYS A O 1
ATOM 662 N N . LYS A 1 81 ? 14.261 0.934 -17.290 1.00 68.12 81 LYS A N 1
ATOM 663 C CA . LYS A 1 81 ? 14.113 -0.318 -16.534 1.00 68.12 81 LYS A CA 1
ATOM 664 C C . LYS A 1 81 ? 13.751 -0.036 -15.075 1.00 68.12 81 LYS A C 1
ATOM 666 O O . LYS A 1 81 ? 12.869 -0.702 -14.548 1.00 68.12 81 LYS A O 1
ATOM 671 N N . ILE A 1 82 ? 14.341 0.996 -14.473 1.00 72.69 82 ILE A N 1
ATOM 672 C CA . ILE A 1 82 ? 13.977 1.454 -13.126 1.00 72.69 82 ILE A CA 1
ATOM 673 C C . ILE A 1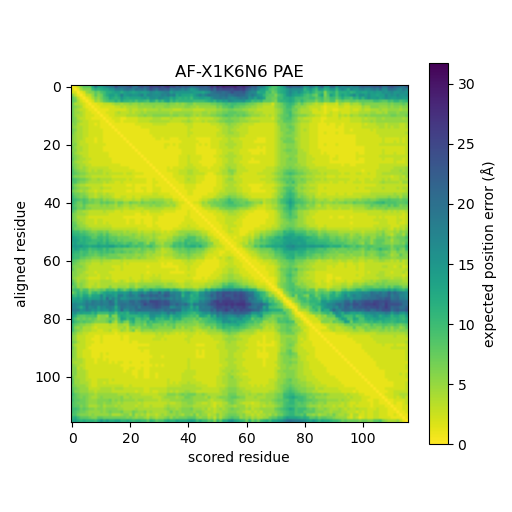 82 ? 12.538 1.913 -13.077 1.00 72.69 82 ILE A C 1
ATOM 675 O O . ILE A 1 82 ? 11.782 1.406 -12.266 1.00 72.69 82 ILE A O 1
ATOM 679 N N . VAL A 1 83 ? 12.120 2.788 -13.993 1.00 77.75 83 VAL A N 1
ATOM 680 C CA . VAL A 1 83 ? 10.734 3.271 -13.996 1.00 77.75 83 VAL A CA 1
ATOM 681 C C . VAL A 1 83 ? 9.741 2.112 -14.156 1.00 77.75 83 VAL A C 1
ATOM 683 O O . VAL A 1 83 ? 8.673 2.135 -13.545 1.00 77.75 83 VAL A O 1
ATOM 686 N N . LYS A 1 84 ? 10.073 1.082 -14.949 1.00 83.19 84 LYS A N 1
ATOM 687 C CA . LYS A 1 84 ? 9.258 -0.141 -15.057 1.00 83.19 84 LYS A CA 1
ATOM 688 C C . LYS A 1 84 ? 9.191 -0.889 -13.718 1.00 83.19 84 LYS A C 1
ATOM 690 O O . LYS A 1 84 ? 8.099 -1.233 -13.272 1.00 83.19 84 LYS A O 1
ATOM 695 N N . ASN A 1 85 ? 10.334 -1.089 -13.074 1.00 86.44 85 ASN A N 1
ATOM 696 C CA . ASN A 1 85 ? 10.442 -1.836 -11.823 1.00 86.44 85 ASN A CA 1
ATOM 697 C C . ASN A 1 85 ? 9.806 -1.091 -10.641 1.00 86.44 85 ASN A C 1
ATOM 699 O O . ASN A 1 85 ? 9.130 -1.709 -9.826 1.00 86.44 85 ASN A O 1
ATOM 703 N N . ASP A 1 86 ? 9.911 0.234 -10.598 1.00 89.75 86 ASP A N 1
ATOM 704 C CA . ASP A 1 86 ? 9.223 1.061 -9.609 1.00 89.75 86 ASP A CA 1
ATOM 705 C C . ASP A 1 86 ? 7.707 0.933 -9.792 1.00 89.75 86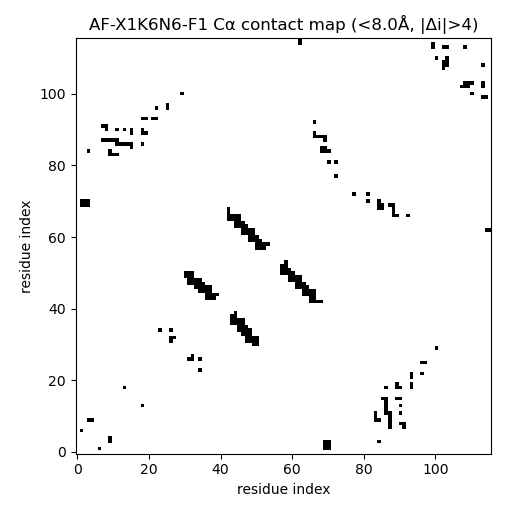 ASP A C 1
ATOM 707 O O . ASP A 1 86 ? 6.985 0.608 -8.852 1.00 89.75 86 ASP A O 1
ATOM 711 N N . ARG A 1 87 ? 7.191 1.079 -11.022 1.00 93.38 87 ARG A N 1
ATOM 712 C CA . ARG A 1 87 ? 5.755 0.870 -11.297 1.00 93.38 87 ARG A CA 1
ATOM 713 C C . ARG A 1 87 ? 5.279 -0.510 -10.850 1.00 93.38 87 ARG A C 1
ATOM 715 O O . ARG A 1 87 ? 4.190 -0.617 -10.282 1.00 93.38 87 ARG A O 1
ATOM 722 N N . GLN A 1 88 ? 6.084 -1.544 -11.086 1.00 94.00 88 GLN A N 1
ATOM 723 C CA . GLN A 1 88 ? 5.814 -2.896 -10.613 1.00 94.00 88 GLN A CA 1
ATOM 724 C C . GLN A 1 88 ? 5.765 -2.963 -9.084 1.00 94.00 88 GLN A C 1
ATOM 726 O O . GLN A 1 88 ? 4.780 -3.467 -8.547 1.00 94.00 88 GLN A O 1
ATOM 731 N N . ALA A 1 89 ? 6.749 -2.397 -8.382 1.00 93.88 89 ALA A N 1
ATOM 732 C CA . ALA A 1 89 ? 6.803 -2.376 -6.921 1.00 93.88 89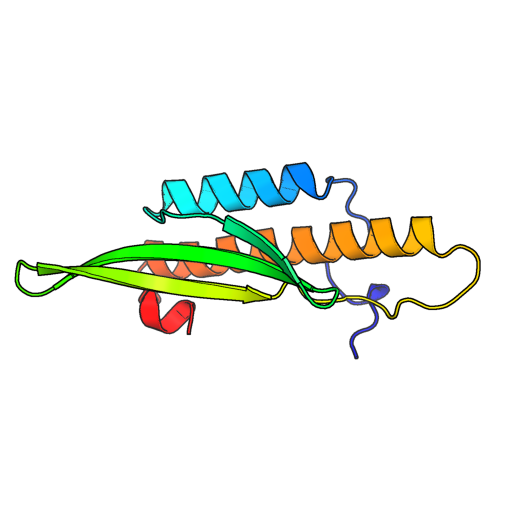 ALA A CA 1
ATOM 733 C C . ALA A 1 89 ? 5.561 -1.719 -6.317 1.00 93.88 89 ALA A C 1
ATOM 735 O O . ALA A 1 89 ? 4.864 -2.322 -5.499 1.00 93.88 89 ALA A O 1
ATOM 736 N N . PHE A 1 90 ? 5.209 -0.525 -6.793 1.00 96.31 90 PHE A N 1
ATOM 737 C CA . PHE A 1 90 ? 4.004 0.164 -6.342 1.00 96.31 90 PHE A CA 1
ATOM 738 C C . PHE A 1 90 ? 2.737 -0.635 -6.648 1.00 96.31 90 PHE A C 1
ATOM 740 O O . PHE A 1 90 ? 1.821 -0.674 -5.825 1.00 96.31 90 PHE A O 1
ATOM 747 N N . ARG A 1 91 ? 2.670 -1.306 -7.805 1.00 97.00 91 ARG A N 1
ATOM 748 C CA . ARG A 1 91 ? 1.498 -2.113 -8.154 1.00 97.00 91 ARG A CA 1
ATOM 749 C C . ARG A 1 91 ? 1.359 -3.343 -7.263 1.00 97.00 91 ARG A C 1
ATOM 751 O O . ARG A 1 91 ? 0.242 -3.658 -6.862 1.00 97.00 91 ARG A O 1
ATOM 758 N N . ILE A 1 92 ? 2.465 -4.002 -6.927 1.00 95.69 92 ILE A N 1
ATOM 759 C CA . ILE A 1 92 ? 2.488 -5.092 -5.947 1.00 95.69 92 ILE A CA 1
ATOM 760 C C . ILE A 1 92 ? 1.947 -4.588 -4.605 1.00 95.69 92 ILE A C 1
ATOM 762 O O . ILE A 1 92 ? 1.026 -5.190 -4.055 1.00 95.69 92 ILE A O 1
ATOM 766 N N . VAL A 1 93 ? 2.451 -3.449 -4.119 1.00 96.69 93 VAL A N 1
ATOM 767 C CA . VAL A 1 93 ? 2.044 -2.878 -2.826 1.00 96.69 93 VAL A CA 1
ATOM 768 C C . VAL A 1 93 ? 0.554 -2.528 -2.790 1.00 96.69 93 VAL A C 1
ATOM 770 O O . VAL A 1 93 ? -0.098 -2.826 -1.793 1.00 96.69 93 VAL A O 1
ATOM 773 N N . VAL A 1 94 ? -0.021 -1.985 -3.873 1.00 98.06 94 VAL A N 1
ATOM 774 C CA . VAL A 1 94 ? -1.481 -1.763 -3.981 1.00 98.06 94 VAL A CA 1
ATOM 775 C C . VAL A 1 94 ? -2.254 -3.037 -3.639 1.00 98.06 94 VAL A C 1
ATOM 777 O O . VAL A 1 94 ? -3.186 -3.007 -2.835 1.00 98.06 94 VAL A O 1
ATOM 780 N N . HIS A 1 95 ? -1.876 -4.161 -4.250 1.00 97.56 95 HIS A N 1
ATOM 781 C CA . HIS A 1 95 ? -2.597 -5.423 -4.083 1.00 97.56 95 HIS A CA 1
ATOM 782 C C . HIS A 1 95 ? -2.344 -6.077 -2.732 1.00 97.56 95 HIS A C 1
ATOM 784 O O . HIS A 1 95 ? -3.276 -6.644 -2.171 1.00 97.56 95 HIS A O 1
ATOM 790 N N . ILE A 1 96 ? -1.138 -5.944 -2.177 1.00 96.19 96 ILE A N 1
ATOM 791 C CA . ILE A 1 96 ? -0.853 -6.379 -0.806 1.00 96.19 96 ILE A CA 1
ATOM 792 C C . ILE A 1 96 ? -1.728 -5.599 0.175 1.00 96.19 96 ILE A C 1
ATOM 794 O O . ILE A 1 96 ? -2.459 -6.211 0.944 1.00 96.19 96 ILE A O 1
ATOM 798 N N . ILE A 1 97 ? -1.727 -4.263 0.110 1.00 96.50 97 ILE A N 1
ATOM 799 C CA . ILE A 1 97 ? -2.549 -3.424 0.996 1.00 96.50 97 ILE A CA 1
ATOM 800 C C . ILE A 1 97 ? -4.028 -3.778 0.845 1.00 96.50 97 ILE A C 1
ATOM 802 O O . ILE A 1 97 ? -4.726 -3.943 1.840 1.00 96.50 97 ILE A O 1
ATOM 806 N N . LYS A 1 98 ? -4.508 -3.955 -0.389 1.00 96.69 98 LYS A N 1
ATOM 807 C CA . LYS A 1 98 ? -5.887 -4.379 -0.638 1.00 96.69 98 LYS A CA 1
ATOM 808 C C . LYS A 1 98 ? -6.200 -5.726 0.017 1.00 96.69 98 LYS A C 1
ATOM 810 O O . LYS A 1 98 ? -7.246 -5.844 0.649 1.00 96.69 98 LYS A O 1
ATOM 815 N N . ALA A 1 99 ? -5.322 -6.720 -0.120 1.00 96.44 99 ALA A N 1
ATOM 816 C CA . ALA A 1 99 ? -5.504 -8.035 0.489 1.00 96.44 99 ALA A CA 1
ATOM 817 C C . ALA A 1 99 ? -5.532 -7.949 2.022 1.00 96.44 99 ALA A C 1
ATOM 819 O O . ALA A 1 99 ? -6.478 -8.443 2.630 1.00 96.44 99 ALA A O 1
ATOM 820 N N . LYS A 1 100 ? -4.573 -7.234 2.625 1.00 95.56 100 LYS A N 1
ATOM 821 C CA . LYS A 1 100 ? -4.501 -6.996 4.075 1.00 95.56 100 LYS A CA 1
ATOM 822 C C . LYS A 1 100 ? -5.775 -6.347 4.613 1.00 95.56 100 LYS A C 1
ATOM 824 O O . L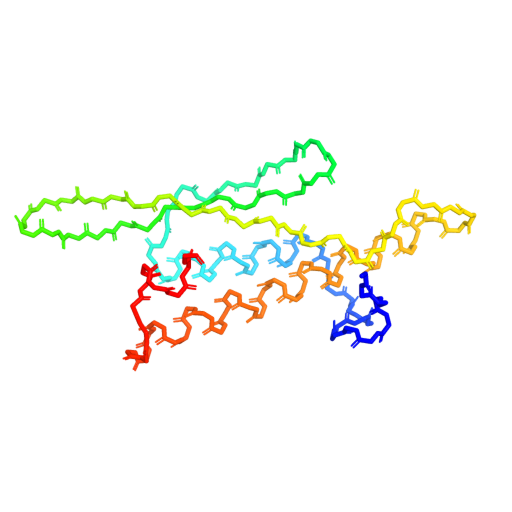YS A 1 100 ? -6.411 -6.863 5.523 1.00 95.56 100 LYS A O 1
ATOM 829 N N . LEU A 1 101 ? -6.214 -5.254 3.990 1.00 94.44 101 LEU A N 1
ATOM 830 C CA . LEU A 1 101 ? -7.447 -4.569 4.389 1.00 94.44 101 LEU A CA 1
ATOM 831 C C . LEU A 1 101 ? -8.691 -5.448 4.197 1.00 94.44 101 LEU A C 1
ATOM 833 O O . LEU A 1 101 ? -9.606 -5.379 5.008 1.00 94.44 101 LEU A O 1
ATOM 837 N N . THR A 1 102 ? -8.716 -6.301 3.167 1.00 94.69 102 THR A N 1
ATOM 838 C CA . THR A 1 102 ? -9.823 -7.248 2.948 1.00 94.69 102 THR A CA 1
ATOM 839 C C . THR A 1 102 ? -9.879 -8.305 4.053 1.00 94.69 102 THR A C 1
ATOM 841 O O . THR A 1 102 ? -10.969 -8.630 4.521 1.00 94.69 102 THR A O 1
ATOM 844 N N . ALA A 1 103 ? -8.732 -8.821 4.505 1.00 95.00 103 ALA A N 1
ATOM 845 C CA . ALA A 1 103 ? -8.673 -9.761 5.626 1.00 95.00 103 ALA A CA 1
ATOM 846 C C . ALA A 1 103 ? -9.241 -9.134 6.912 1.00 95.00 103 ALA A C 1
ATOM 848 O O . ALA A 1 103 ? -10.023 -9.771 7.616 1.00 95.00 103 ALA A O 1
ATOM 849 N N . VAL A 1 104 ? -8.942 -7.853 7.152 1.00 92.81 104 VAL A N 1
ATOM 850 C CA . VAL A 1 104 ? -9.502 -7.098 8.281 1.00 92.81 104 VAL A CA 1
ATOM 851 C C . VAL A 1 104 ? -11.008 -6.859 8.120 1.00 92.81 104 VAL A C 1
ATOM 853 O O . VAL A 1 104 ? -11.771 -7.106 9.049 1.00 92.81 104 VAL A O 1
ATOM 856 N N . GLU A 1 105 ? -11.470 -6.425 6.939 1.00 90.06 105 GLU A N 1
ATOM 857 C CA . GLU A 1 105 ? -12.899 -6.166 6.664 1.00 90.06 105 GLU A CA 1
ATOM 858 C C . GLU A 1 105 ? -13.770 -7.406 6.864 1.00 90.06 105 GLU A C 1
ATOM 860 O O . GLU A 1 105 ? -14.902 -7.321 7.333 1.00 90.06 105 GLU A O 1
ATOM 865 N N . THR A 1 106 ? -13.233 -8.563 6.480 1.00 93.69 106 THR A N 1
ATOM 866 C CA . THR A 1 106 ? -13.931 -9.850 6.539 1.00 93.69 106 THR A CA 1
ATOM 867 C C . THR A 1 106 ? -13.817 -10.528 7.904 1.00 93.69 106 THR A C 1
ATOM 869 O O . THR A 1 106 ? -14.412 -11.585 8.103 1.00 93.69 106 THR A O 1
ATOM 872 N N . GLY A 1 107 ? -13.092 -9.922 8.853 1.00 90.81 107 GLY A N 1
ATOM 873 C CA . GLY A 1 107 ? -12.891 -10.456 10.199 1.00 90.81 107 GLY A CA 1
ATOM 874 C C . GLY A 1 107 ? -11.981 -11.686 10.255 1.00 90.81 107 GLY A C 1
ATOM 875 O O . GLY A 1 107 ? -12.017 -12.413 11.244 1.00 90.81 107 GLY A O 1
ATOM 876 N N . VAL A 1 108 ? -11.192 -11.933 9.203 1.00 94.50 108 VAL A N 1
ATOM 877 C CA . VAL A 1 108 ? -10.189 -13.010 9.170 1.00 94.50 108 VAL A CA 1
ATOM 878 C C . VAL A 1 108 ? -9.016 -12.673 10.088 1.00 94.50 108 VAL A C 1
ATOM 880 O O . VAL A 1 108 ? -8.506 -13.557 10.767 1.00 94.50 108 VAL A O 1
ATOM 883 N N . GLU A 1 109 ? -8.632 -11.397 10.142 1.00 93.12 109 GLU A N 1
ATOM 884 C CA . GLU A 1 109 ? -7.556 -10.881 10.992 1.00 93.12 109 GLU A CA 1
ATOM 885 C C . GLU A 1 109 ? -7.930 -9.531 11.615 1.00 93.12 109 GLU A C 1
ATOM 887 O O . GLU A 1 109 ? -8.862 -8.857 11.170 1.00 93.12 109 GLU A O 1
ATOM 892 N N . THR A 1 110 ? -7.195 -9.113 12.650 1.00 87.75 110 THR A N 1
ATOM 893 C CA . THR A 1 110 ? -7.302 -7.743 13.184 1.00 87.75 110 THR A CA 1
ATOM 894 C C . THR A 1 110 ? -6.336 -6.804 12.469 1.00 87.75 110 THR A C 1
ATOM 896 O O . THR A 1 110 ? -5.312 -7.231 11.931 1.00 87.75 110 THR A O 1
ATOM 899 N N . PHE A 1 111 ? -6.634 -5.501 12.476 1.00 87.25 111 PHE A N 1
ATOM 900 C CA . PHE A 1 111 ? -5.788 -4.505 11.813 1.00 87.25 111 PHE A CA 1
ATOM 901 C C . PHE A 1 111 ? -4.356 -4.524 12.364 1.00 87.25 111 PHE A C 1
ATOM 903 O O . PHE A 1 111 ? -3.390 -4.462 11.608 1.00 87.25 111 PHE A O 1
ATOM 910 N N . GLU A 1 112 ? -4.213 -4.643 13.684 1.00 83.00 112 GLU A N 1
ATOM 911 C CA . GLU A 1 112 ? -2.918 -4.651 14.357 1.00 83.00 112 GLU A CA 1
ATOM 912 C C . GLU A 1 112 ? -2.092 -5.893 14.029 1.00 83.00 112 GLU A C 1
ATOM 914 O O . GLU A 1 112 ? -0.879 -5.777 13.886 1.00 83.00 112 GLU A O 1
ATOM 919 N N . ASN A 1 113 ? -2.726 -7.062 13.907 1.00 86.25 113 ASN A N 1
ATOM 920 C CA . ASN A 1 113 ? -2.026 -8.295 13.558 1.00 86.25 113 ASN A CA 1
ATOM 921 C C . ASN A 1 113 ? -1.575 -8.282 12.099 1.00 86.25 113 ASN A C 1
ATOM 923 O O . ASN A 1 113 ? -0.445 -8.656 11.798 1.00 86.25 113 ASN A O 1
ATOM 927 N N . GLU A 1 114 ? -2.443 -7.822 11.199 1.00 89.06 114 GLU A N 1
ATOM 928 C CA . GLU A 1 114 ? -2.193 -7.889 9.764 1.00 89.06 114 GLU A CA 1
ATOM 929 C C . GLU A 1 114 ? -1.095 -6.914 9.306 1.00 89.06 114 GLU A C 1
ATOM 931 O O . GLU A 1 114 ? -0.384 -7.187 8.338 1.00 89.06 114 GLU A O 1
ATOM 936 N N . PHE A 1 115 ? -0.941 -5.772 9.979 1.00 83.06 115 PHE A N 1
ATOM 937 C CA . PHE A 1 115 ? 0.025 -4.727 9.611 1.00 83.06 115 PHE A CA 1
ATOM 938 C C . PHE A 1 115 ? 1.262 -4.659 10.524 1.00 83.06 115 PHE A C 1
ATOM 940 O O . PHE A 1 115 ? 1.999 -3.672 10.468 1.00 83.06 115 PHE A O 1
ATOM 947 N N . ARG A 1 116 ? 1.492 -5.681 11.357 1.00 74.56 116 ARG A N 1
ATOM 948 C CA . ARG A 1 116 ? 2.702 -5.805 12.182 1.00 74.56 116 ARG A CA 1
ATOM 949 C C . ARG A 1 116 ? 3.943 -6.202 11.380 1.00 74.56 116 ARG A C 1
ATOM 951 O O . ARG A 1 116 ? 3.798 -6.888 10.344 1.00 74.56 116 ARG A O 1
#

Secondary structure (DSSP, 8-state):
---TTTSTTTT----HHHHHHHHHHHHHHTTEEEEEEEEETTEEEEEEEEEEEETTEEEEEEEEEEPPP-S-S-STTHHHHHHHHHHHHHHHHHHHHHHHHHHHHTTSS-HHHHT-

Solvent-accessible surface area (backbone atoms only — not comparable to full-atom values): 6781 Å² total; per-residue (Å²): 137,64,62,47,83,82,41,75,53,53,84,54,84,58,50,54,67,58,30,52,50,51,40,52,51,51,42,46,74,72,59,33,39,78,73,42,81,45,79,55,96,96,34,46,33,42,34,34,26,45,67,50,76,57,96,90,38,82,44,72,48,78,44,79,45,74,57,66,84,42,66,80,96,73,74,89,76,41,70,65,53,47,56,39,37,50,20,15,33,41,49,49,49,36,52,50,50,50,50,50,54,47,36,35,76,71,64,77,40,52,68,71,69,68,69,104

Nearest PDB structures (foldseek):
  4m5t-assembly3_C  TM=6.290E-01  e=7.929E-01  Homo sapiens
  6e8a-assembly1_A-3  TM=6.356E-01  e=2.310E+00  Salmonella enterica subsp. enterica serovar Typhimurium
  6e8a-assembly2_B-2  TM=6.131E-01  e=2.452E+00  Salmonella enterica subsp. enterica serovar Typhimurium
  3k80-assembly1_D  TM=5.357E-01  e=2.310E+00  Trypanosoma brucei
  4wpy-assembly1_A-2  TM=3.537E-01  e=4.185E+00  Mycobacterium tuberculosis H37Rv

Foldseek 3Di:
DAALVVAPPLVPPQALVNLLVLLVVLCVVLQKAPWDWDQDPNWIKTKIWHWDDDPNDIDIDIAIDIQDQNDDQDDPVRPVSRRSRSSRSSVVVSVLSVVLSVCCVVVVDPNVVSRD

Mean predicted aligned error: 5.36 Å

Sequence (116 aa):
MIDGTDLPYADTTVSIERSKEEINRLLRKFGCRGIQWTWIDECEILRFIHEFESKGVKRGITFEINIPEISKRTGRGYDKKIVKNDRQAFRIVVHIIKAKLTAVETGVETFENEFR

Radius of gyration: 15.89 Å; Cα contacts (8 Å, |Δi|>4): 149; chains: 1; bounding box: 38×24×47 Å

pLDDT: mean 87.8, std 12.31, range [47.75, 98.44]

Organism: NCBI:txid412755